Protein AF-K1UBZ1-F1 (afdb_monomer_lite)

Organism: NCBI:txid408170

Foldseek 3Di:
DPDDPLLQDEPQNLLQVLLLCQQALHDPCVVVVSCVSCVVSVHDDAQVSSQVSQLQHFHFFQEPPLDDHHQVVCVQQQHSLQSSVLCVVVVSHDQQRADPVRHTNCVVSPPGHGNDSPGGHHNVDGPGSGTQKDWDDDPVRPRIDMDRNSNADPVRPDDDDDDDDDPDPVVVVVCVVVVVPD

pLDDT: mean 95.95, std 3.16, range [77.0, 98.62]

Secondary structure (DSSP, 8-state):
----HHHHSSHHHHHHHHHHHHHHT--THHHHHHHHHHHHHT----HHHHHHHHTT--B---BTTSSSB-HHHHHHTTHHHHHHHHHHHTT-S-TT-B-TTSSBHHHHSTT---S-TTT---TTS-SBSS-S-EEE-SSS-TT-EEE-GGGS-GGGSS--------SSHHHHHHHHHTT---

Sequence (182 aa):
KGITARQIINERSIRNALTCDMALGCSTNTVLHLLAIAYEAGVPIDLKLFNEISAKTPNLCHLAPAGPTHMPDLYAAGGIPAVQAELAKAGLLDLGVPTVTGKTLGENIAGAHIMNDKAIRSIENPYSKTGGLQILWGNIAPDGCVVKRSAVAPEMQVHSGPARVFNSEETAIQAIYDGKIV

Structure (mmCIF, N/CA/C/O backbone):
data_AF-K1UBZ1-F1
#
_entry.id   AF-K1UBZ1-F1
#
loop_
_atom_site.group_PDB
_atom_site.id
_atom_site.type_symbol
_atom_site.label_atom_id
_atom_site.label_alt_id
_atom_site.label_comp_id
_atom_site.label_asym_id
_atom_site.label_entity_id
_atom_site.label_seq_id
_atom_site.pdbx_PDB_ins_code
_atom_site.Cartn_x
_atom_site.Cartn_y
_atom_site.Cartn_z
_atom_site.occupancy
_atom_site.B_iso_or_equiv
_atom_site.auth_seq_id
_atom_site.auth_comp_id
_atom_site.auth_asym_id
_atom_site.auth_atom_id
_atom_site.pdbx_PDB_model_num
ATOM 1 N N . LYS A 1 1 ? -12.428 -10.445 27.226 1.00 78.88 1 LYS A N 1
ATOM 2 C CA . LYS A 1 1 ? -13.407 -9.777 26.328 1.00 78.88 1 LYS A CA 1
ATOM 3 C C . LYS A 1 1 ? -14.003 -10.700 25.247 1.00 78.88 1 LYS A C 1
ATOM 5 O O . LYS A 1 1 ? -14.901 -10.243 24.566 1.00 78.88 1 LYS A O 1
ATOM 10 N N . GLY A 1 2 ? -13.557 -11.957 25.067 1.00 88.25 2 GLY A N 1
ATOM 11 C CA . GLY A 1 2 ? -14.163 -12.868 24.072 1.00 88.25 2 GLY A CA 1
ATOM 12 C C . GLY A 1 2 ? -14.010 -12.428 22.607 1.00 88.25 2 GLY A C 1
ATOM 13 O O . GLY A 1 2 ? -14.765 -12.887 21.760 1.00 88.25 2 GLY A O 1
ATOM 14 N N . ILE A 1 3 ? -13.063 -11.523 22.323 1.00 92.00 3 ILE A N 1
ATOM 15 C CA . ILE A 1 3 ? -12.801 -11.014 20.973 1.00 92.00 3 ILE A CA 1
ATOM 16 C C . ILE A 1 3 ? -12.006 -12.068 20.204 1.00 92.00 3 ILE A C 1
ATOM 18 O O . ILE A 1 3 ? -10.986 -12.549 20.696 1.00 92.00 3 ILE A O 1
ATOM 22 N N . THR A 1 4 ? -12.465 -12.410 19.005 1.00 95.69 4 THR A N 1
ATOM 23 C CA . THR A 1 4 ? -11.828 -13.394 18.121 1.00 95.69 4 THR A CA 1
ATOM 24 C C . THR A 1 4 ? -11.227 -12.727 16.886 1.00 95.69 4 THR A C 1
ATOM 26 O O . THR A 1 4 ? -11.595 -11.610 16.521 1.00 95.69 4 THR A O 1
ATOM 29 N N . ALA A 1 5 ? -10.319 -13.429 16.203 1.00 96.81 5 ALA A N 1
ATOM 30 C CA . ALA A 1 5 ? -9.667 -12.915 15.000 1.00 96.81 5 ALA A CA 1
ATOM 31 C C . ALA A 1 5 ? -10.675 -12.507 13.913 1.00 96.81 5 ALA A C 1
ATOM 33 O O . ALA A 1 5 ? -10.562 -11.409 13.389 1.00 96.81 5 ALA A O 1
ATOM 34 N N . ARG A 1 6 ? -11.706 -13.318 13.636 1.00 96.31 6 ARG A N 1
ATOM 35 C CA . ARG A 1 6 ? -12.729 -13.022 12.609 1.00 96.31 6 ARG A CA 1
ATOM 36 C C . ARG A 1 6 ? -13.659 -11.857 12.958 1.00 96.31 6 ARG A C 1
ATOM 38 O O . ARG A 1 6 ? -14.333 -11.324 12.087 1.00 96.31 6 ARG A O 1
ATOM 45 N N . GLN A 1 7 ? -13.704 -11.437 14.223 1.00 95.62 7 GLN A N 1
ATOM 46 C CA . GLN A 1 7 ? -14.407 -10.205 14.593 1.00 95.62 7 GLN A CA 1
ATOM 47 C C . GLN A 1 7 ? -13.589 -8.961 14.231 1.00 95.62 7 GLN A C 1
ATOM 49 O O . GLN A 1 7 ? -14.172 -7.929 13.906 1.00 95.62 7 GLN A O 1
ATOM 54 N N . ILE A 1 8 ? -12.256 -9.062 14.258 1.00 97.88 8 ILE A N 1
ATOM 55 C CA . ILE A 1 8 ? -11.331 -7.982 13.889 1.00 97.88 8 ILE A CA 1
ATOM 56 C C . ILE A 1 8 ? -11.066 -7.984 12.384 1.00 97.88 8 ILE A C 1
ATOM 58 O O . ILE A 1 8 ? -11.176 -6.940 11.756 1.00 97.88 8 ILE A O 1
ATOM 62 N N . ILE A 1 9 ? -10.741 -9.149 11.821 1.00 97.88 9 ILE A N 1
ATOM 63 C CA . ILE A 1 9 ? -10.444 -9.371 10.407 1.00 97.88 9 ILE A CA 1
ATOM 64 C C . ILE A 1 9 ? -11.760 -9.668 9.691 1.00 97.88 9 ILE A C 1
ATOM 66 O O . ILE A 1 9 ? -12.236 -10.800 9.670 1.00 97.88 9 ILE A O 1
ATOM 70 N N . ASN A 1 10 ? -12.352 -8.621 9.134 1.00 96.06 10 ASN A N 1
ATOM 71 C CA . ASN A 1 10 ? -13.592 -8.654 8.373 1.00 96.06 10 ASN A CA 1
ATOM 72 C C . ASN A 1 10 ? -13.465 -7.758 7.127 1.00 96.06 10 ASN A C 1
ATOM 74 O O . ASN A 1 10 ? -12.426 -7.139 6.890 1.00 96.06 10 ASN A O 1
ATOM 78 N N . GLU A 1 11 ? -14.526 -7.665 6.325 1.00 96.56 11 GLU A N 1
ATOM 79 C CA . GLU A 1 11 ? -14.511 -6.862 5.095 1.00 96.56 11 GLU A CA 1
ATOM 80 C C . GLU A 1 11 ? -14.092 -5.404 5.338 1.00 96.56 11 GLU A C 1
ATOM 82 O O . GLU A 1 11 ? -13.264 -4.860 4.606 1.00 96.56 11 GLU A O 1
ATOM 87 N N . ARG A 1 12 ? -14.599 -4.782 6.407 1.00 97.75 12 ARG A N 1
ATOM 88 C CA . ARG A 1 12 ? -14.324 -3.376 6.736 1.00 97.75 12 ARG A CA 1
ATOM 89 C C . ARG A 1 12 ? -12.849 -3.175 7.090 1.00 97.75 12 ARG A C 1
ATOM 91 O O . ARG A 1 12 ? -12.214 -2.249 6.593 1.00 97.75 12 ARG A O 1
ATOM 98 N N . SER A 1 13 ? -12.272 -4.066 7.899 1.00 98.00 13 SER A N 1
ATOM 99 C CA . SER A 1 13 ? -10.854 -3.976 8.270 1.00 98.00 13 SER A CA 1
ATOM 100 C C . SER A 1 13 ? -9.919 -4.281 7.099 1.00 98.00 13 SER A C 1
ATOM 102 O O . SER A 1 13 ? -8.853 -3.681 7.003 1.00 98.00 13 SER A O 1
ATOM 104 N N . ILE A 1 14 ? -10.301 -5.201 6.207 1.00 98.00 14 ILE A N 1
ATOM 105 C CA . ILE A 1 14 ? -9.518 -5.537 5.011 1.00 98.00 14 ILE A CA 1
ATOM 106 C C . ILE A 1 14 ? -9.511 -4.361 4.032 1.00 98.00 14 ILE A C 1
ATOM 108 O O . ILE A 1 14 ? -8.449 -4.001 3.530 1.00 98.00 14 ILE A O 1
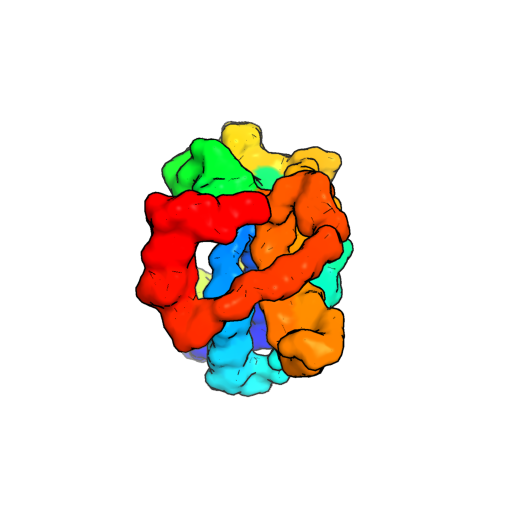ATOM 112 N N . ARG A 1 15 ? -10.654 -3.694 3.828 1.00 97.94 15 ARG A N 1
ATOM 113 C CA . ARG A 1 15 ? -10.714 -2.446 3.051 1.00 97.94 15 ARG A CA 1
ATOM 114 C C . ARG A 1 15 ? -9.816 -1.366 3.661 1.00 97.94 15 ARG A C 1
ATOM 116 O O . ARG A 1 15 ? -9.035 -0.769 2.932 1.00 97.94 15 ARG A O 1
ATOM 123 N N . ASN A 1 16 ? -9.835 -1.187 4.985 1.00 98.50 16 ASN A N 1
ATOM 124 C CA . ASN A 1 16 ? -8.911 -0.265 5.660 1.00 98.50 16 ASN A CA 1
ATOM 125 C C . ASN A 1 16 ? -7.436 -0.642 5.453 1.00 98.50 16 ASN A C 1
ATOM 127 O O . ASN A 1 16 ? -6.606 0.243 5.249 1.00 98.50 16 ASN A O 1
ATOM 131 N N . ALA A 1 17 ? -7.102 -1.935 5.510 1.00 98.00 17 ALA A N 1
ATOM 132 C CA . ALA A 1 17 ? -5.744 -2.417 5.278 1.00 98.00 17 ALA A CA 1
ATOM 133 C C . ALA A 1 17 ? -5.282 -2.106 3.848 1.00 98.00 17 ALA A C 1
ATOM 135 O O . ALA A 1 17 ? -4.185 -1.585 3.671 1.00 98.00 17 ALA A O 1
ATOM 136 N N . LEU A 1 18 ? -6.145 -2.335 2.853 1.00 97.50 18 LEU A N 1
ATOM 137 C CA . LEU A 1 18 ? -5.893 -1.975 1.457 1.00 97.50 18 LEU A CA 1
ATOM 138 C C . LEU A 1 18 ? -5.714 -0.463 1.282 1.00 97.50 18 LEU A C 1
ATOM 140 O O . LEU A 1 18 ? -4.759 -0.043 0.639 1.00 97.50 18 LEU A O 1
ATOM 144 N N . THR A 1 19 ? -6.565 0.367 1.891 1.00 98.31 19 THR A N 1
ATOM 145 C CA . THR A 1 19 ? -6.395 1.830 1.868 1.00 98.31 19 THR A CA 1
ATOM 146 C C . THR A 1 19 ? -5.037 2.233 2.461 1.00 98.31 19 THR A C 1
ATOM 148 O O . THR A 1 19 ? -4.302 3.017 1.866 1.00 98.31 19 THR A O 1
ATOM 151 N N . CYS A 1 20 ? -4.644 1.669 3.605 1.00 97.94 20 CYS A N 1
ATOM 152 C CA . CYS A 1 20 ? -3.337 1.969 4.198 1.00 97.94 20 CYS A CA 1
ATOM 153 C C . CYS A 1 20 ? -2.176 1.523 3.291 1.00 97.94 20 CYS A C 1
ATOM 155 O O . CYS A 1 20 ? -1.214 2.270 3.119 1.00 97.94 20 CYS A O 1
ATOM 157 N N . A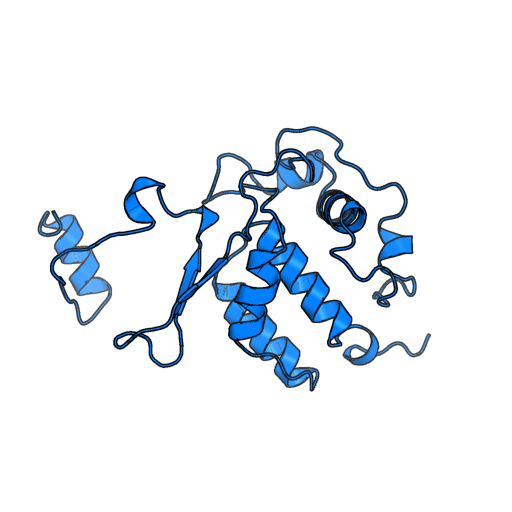SP A 1 21 ? -2.276 0.340 2.683 1.00 97.00 21 ASP A N 1
ATOM 158 C CA . ASP A 1 21 ? -1.279 -0.204 1.755 1.00 97.00 21 ASP A CA 1
ATOM 159 C C . ASP A 1 21 ? -1.079 0.701 0.526 1.00 97.00 21 ASP A C 1
ATOM 161 O O . ASP A 1 21 ? 0.051 1.068 0.186 1.00 97.00 21 ASP A O 1
ATOM 165 N N . MET A 1 22 ? -2.185 1.163 -0.068 1.00 96.75 22 MET A N 1
ATOM 166 C CA . MET A 1 22 ? -2.186 2.102 -1.193 1.00 96.75 22 MET A CA 1
ATOM 167 C C . MET A 1 22 ? -1.571 3.451 -0.819 1.00 96.75 22 MET A C 1
ATOM 169 O O . MET A 1 22 ? -0.807 4.016 -1.606 1.00 96.75 22 MET A O 1
ATOM 173 N N . ALA A 1 23 ? -1.870 3.951 0.382 1.00 97.38 23 ALA A N 1
ATOM 174 C CA . ALA A 1 23 ? -1.343 5.216 0.876 1.00 97.38 23 ALA A CA 1
ATOM 175 C C . ALA A 1 23 ? 0.161 5.161 1.152 1.00 97.38 23 ALA A C 1
ATOM 177 O O . ALA A 1 23 ? 0.869 6.132 0.892 1.00 97.38 23 ALA A O 1
ATOM 178 N N . LEU A 1 24 ? 0.659 4.024 1.633 1.00 95.62 24 LEU A N 1
ATOM 179 C CA . LEU A 1 24 ? 2.074 3.815 1.936 1.00 95.62 24 LEU A CA 1
ATOM 180 C C . LEU A 1 24 ? 2.904 3.420 0.708 1.00 95.62 24 LEU A C 1
ATOM 182 O O . LEU A 1 24 ? 4.121 3.588 0.719 1.00 95.62 24 LEU A O 1
ATOM 186 N N . GLY A 1 25 ? 2.267 2.897 -0.344 1.00 91.62 25 GLY A N 1
ATOM 187 C CA . GLY A 1 25 ? 2.971 2.365 -1.509 1.00 91.62 25 GLY A CA 1
ATOM 188 C C . GLY A 1 25 ? 3.820 1.152 -1.133 1.00 91.62 25 GLY A C 1
ATOM 189 O O . GLY A 1 25 ? 5.028 1.120 -1.382 1.00 91.62 25 GLY A O 1
ATOM 190 N N . CYS A 1 26 ? 3.190 0.177 -0.486 1.00 92.75 26 CYS A N 1
ATOM 191 C CA . CYS A 1 26 ? 3.813 -1.026 0.059 1.00 92.75 26 CYS A CA 1
ATOM 192 C C . CYS A 1 26 ? 4.323 -2.017 -1.014 1.00 92.75 26 CYS A C 1
ATOM 194 O O . CYS A 1 26 ? 4.494 -1.692 -2.192 1.00 92.7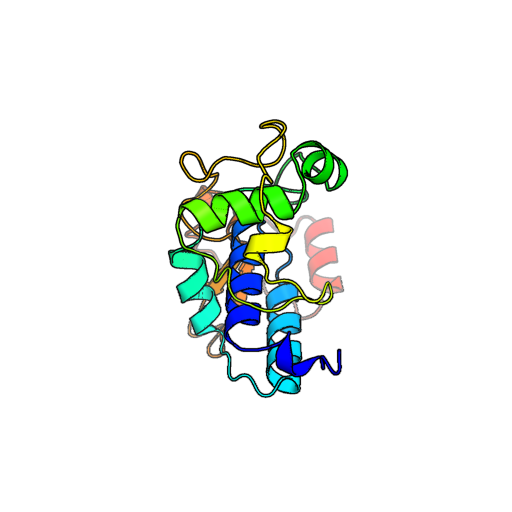5 26 CYS A O 1
ATOM 196 N N . SER A 1 27 ? 4.675 -3.229 -0.577 1.00 93.81 27 SER A N 1
ATOM 197 C CA . SER A 1 27 ? 5.111 -4.327 -1.444 1.00 93.81 27 SER A CA 1
ATOM 198 C C . SER A 1 27 ? 3.961 -4.860 -2.301 1.00 93.81 27 SER A C 1
ATOM 200 O O . SER A 1 27 ? 2.838 -4.999 -1.825 1.00 93.81 27 SER A O 1
ATOM 202 N N . THR A 1 28 ? 4.251 -5.267 -3.537 1.00 95.62 28 THR A N 1
ATOM 203 C CA . THR A 1 28 ? 3.286 -5.995 -4.378 1.00 95.62 28 THR A CA 1
ATOM 204 C C . THR A 1 28 ? 2.856 -7.324 -3.750 1.00 95.62 28 THR A C 1
ATOM 206 O O . THR A 1 28 ? 1.733 -7.769 -3.977 1.00 95.62 28 THR A O 1
ATOM 209 N N . ASN A 1 29 ? 3.689 -7.924 -2.890 1.00 96.38 29 ASN A N 1
ATOM 210 C CA . ASN A 1 29 ? 3.344 -9.141 -2.147 1.00 96.38 29 ASN A CA 1
ATOM 211 C C . ASN A 1 29 ? 2.157 -8.943 -1.197 1.00 96.38 29 ASN A C 1
ATOM 213 O O . ASN A 1 29 ? 1.491 -9.922 -0.858 1.00 96.38 29 ASN A O 1
ATOM 217 N N . THR A 1 30 ? 1.838 -7.704 -0.795 1.00 95.62 30 THR A N 1
ATOM 218 C CA . THR A 1 30 ? 0.644 -7.456 0.018 1.00 95.62 30 THR A CA 1
ATOM 219 C C . THR A 1 30 ? -0.630 -7.892 -0.708 1.00 95.62 30 THR A C 1
ATOM 221 O O . THR A 1 30 ? -1.561 -8.353 -0.052 1.00 95.62 30 THR A O 1
ATOM 224 N N . VAL A 1 31 ? -0.665 -7.841 -2.047 1.00 95.94 31 VAL A N 1
ATOM 225 C CA . VAL A 1 31 ? -1.797 -8.354 -2.834 1.00 95.94 31 VAL A CA 1
ATOM 226 C C . VAL A 1 31 ? -2.028 -9.836 -2.539 1.00 95.94 31 VAL A C 1
ATOM 228 O O . VAL A 1 31 ? -3.137 -10.224 -2.180 1.00 95.94 31 VAL A O 1
ATOM 231 N N . LEU A 1 32 ? -0.968 -10.649 -2.596 1.00 96.81 32 LEU A N 1
ATOM 232 C CA . LEU A 1 32 ? -1.034 -12.085 -2.312 1.00 96.81 32 LEU A CA 1
ATOM 233 C C . LEU A 1 32 ? -1.457 -12.353 -0.862 1.00 96.81 32 LEU A C 1
ATOM 235 O O . LEU A 1 32 ? -2.352 -13.157 -0.604 1.00 96.81 32 LEU A O 1
ATOM 239 N N . HIS A 1 33 ? -0.825 -11.666 0.091 1.00 97.50 33 HIS A N 1
ATOM 240 C CA . HIS A 1 33 ? -1.066 -11.905 1.511 1.00 97.50 33 HIS A CA 1
ATOM 241 C C . HIS A 1 33 ? -2.458 -11.457 1.958 1.00 97.50 33 HIS A C 1
ATOM 243 O O . HIS A 1 33 ? -3.107 -12.185 2.705 1.00 97.50 33 HIS A O 1
ATOM 249 N N . LEU A 1 34 ? -2.955 -10.308 1.491 1.00 96.31 34 LEU A N 1
ATOM 250 C CA . LEU A 1 34 ? -4.303 -9.856 1.838 1.00 96.31 34 LEU A CA 1
ATOM 251 C C . LEU A 1 34 ? -5.383 -10.740 1.216 1.00 96.31 34 LEU A C 1
ATOM 253 O O . LEU A 1 34 ? -6.363 -11.020 1.900 1.00 96.31 34 LEU A O 1
ATOM 257 N N . LEU A 1 35 ? -5.194 -11.230 -0.016 1.00 96.38 35 LEU A N 1
ATOM 258 C CA . LEU A 1 35 ? -6.095 -12.219 -0.621 1.00 96.38 35 LEU A CA 1
ATOM 259 C C . LEU A 1 35 ? -6.165 -13.500 0.220 1.00 96.38 35 LEU A C 1
ATOM 261 O O . LEU A 1 35 ? -7.259 -13.967 0.531 1.00 96.38 35 LEU A O 1
ATOM 265 N N . ALA A 1 36 ? -5.016 -14.025 0.653 1.00 97.62 36 ALA A N 1
ATOM 266 C CA . ALA A 1 36 ? -4.962 -15.214 1.502 1.00 97.62 36 ALA A CA 1
ATOM 267 C C . ALA A 1 36 ? -5.606 -14.985 2.884 1.00 97.62 36 ALA A C 1
ATOM 269 O O . ALA A 1 36 ? -6.400 -15.802 3.345 1.00 97.62 36 ALA A O 1
ATOM 270 N N . ILE A 1 37 ? -5.316 -13.852 3.534 1.00 98.06 37 ILE A N 1
ATOM 271 C CA . ILE A 1 37 ? -5.913 -13.488 4.830 1.00 98.06 37 ILE A CA 1
ATOM 272 C C . ILE A 1 37 ? -7.434 -13.353 4.710 1.00 98.06 37 ILE A C 1
ATOM 274 O O . ILE A 1 37 ? -8.168 -13.832 5.574 1.00 98.06 37 ILE A O 1
ATOM 278 N N . ALA A 1 38 ? -7.914 -12.707 3.648 1.00 97.25 38 ALA A N 1
ATOM 279 C CA . ALA A 1 38 ? -9.337 -12.529 3.405 1.00 97.25 38 ALA A CA 1
ATOM 280 C C . ALA A 1 38 ? -10.042 -13.868 3.166 1.00 97.25 38 ALA A C 1
ATOM 282 O O . ALA A 1 38 ? -11.095 -14.111 3.756 1.00 97.25 38 ALA A O 1
ATOM 283 N N . TYR A 1 39 ? -9.422 -14.762 2.392 1.00 97.31 39 TYR A N 1
ATOM 284 C CA . TYR A 1 39 ? -9.914 -16.120 2.178 1.00 97.31 39 TYR A CA 1
ATOM 285 C C . TYR A 1 39 ? -10.096 -16.878 3.505 1.00 97.31 39 TYR A C 1
ATOM 287 O O . TYR A 1 39 ? -11.191 -17.361 3.792 1.00 97.31 39 TYR A O 1
ATOM 295 N N . GLU A 1 40 ? -9.080 -16.891 4.374 1.00 97.81 40 GLU A N 1
ATOM 296 C CA . GLU A 1 40 ? -9.144 -17.551 5.693 1.00 97.81 40 GLU A CA 1
ATOM 297 C C . GLU A 1 40 ? -10.163 -16.908 6.656 1.00 97.81 40 GLU A C 1
ATOM 299 O O . GLU A 1 40 ? -10.778 -17.567 7.513 1.00 97.81 40 GLU A O 1
ATOM 304 N N . ALA A 1 41 ? -10.378 -15.600 6.507 1.00 97.12 41 ALA A N 1
ATOM 305 C CA . ALA A 1 41 ? -11.394 -14.853 7.238 1.00 97.12 41 ALA A CA 1
ATOM 306 C C . ALA A 1 41 ? -12.820 -15.066 6.691 1.00 97.12 41 ALA A C 1
ATOM 308 O O . ALA A 1 41 ? -13.775 -14.639 7.338 1.00 97.12 41 ALA A O 1
ATOM 309 N N . GLY A 1 42 ? -12.983 -15.738 5.544 1.00 96.38 42 GLY A N 1
ATOM 310 C CA . GLY A 1 42 ? -14.273 -15.905 4.870 1.00 96.38 42 GLY A CA 1
ATOM 311 C C . GLY A 1 42 ? -14.798 -14.612 4.242 1.00 96.38 42 GLY A C 1
ATOM 312 O O . GLY A 1 42 ? -16.008 -14.435 4.114 1.00 96.38 42 GLY A O 1
ATOM 313 N N . VAL A 1 43 ? -13.901 -13.689 3.891 1.00 96.69 43 VAL A N 1
ATOM 314 C CA . VAL A 1 43 ? -14.220 -12.396 3.285 1.00 96.69 43 VAL A CA 1
ATOM 315 C C . VAL A 1 43 ? -13.907 -12.468 1.790 1.00 96.69 43 VAL A C 1
ATOM 317 O O . VAL A 1 43 ? -12.733 -12.537 1.421 1.00 96.69 43 VAL A O 1
ATOM 320 N N . PRO A 1 44 ? -14.919 -12.438 0.909 1.00 92.56 44 PRO A N 1
ATOM 321 C CA . PRO A 1 44 ? -14.680 -12.466 -0.524 1.00 92.56 44 PRO A CA 1
ATOM 322 C C . PRO A 1 44 ? -14.104 -11.121 -0.979 1.00 92.56 44 PRO A C 1
ATOM 324 O O . PRO A 1 44 ? -14.781 -10.096 -0.934 1.00 92.56 44 PRO A O 1
ATOM 327 N N . ILE A 1 45 ? -12.854 -11.131 -1.434 1.00 93.44 45 ILE A N 1
ATOM 328 C CA . ILE A 1 45 ? -12.232 -10.006 -2.136 1.00 93.44 45 ILE A CA 1
ATOM 329 C C . ILE A 1 45 ? -11.617 -10.509 -3.440 1.00 93.44 45 ILE A C 1
ATOM 331 O O . ILE A 1 45 ? -11.166 -11.652 -3.523 1.00 93.44 45 ILE A O 1
ATOM 335 N N . ASP A 1 46 ? -11.586 -9.650 -4.451 1.00 92.88 46 ASP A N 1
ATOM 336 C CA . ASP A 1 46 ? -10.955 -9.934 -5.734 1.00 92.88 46 ASP A CA 1
ATOM 337 C C . ASP A 1 46 ? -9.916 -8.859 -6.086 1.00 92.88 46 ASP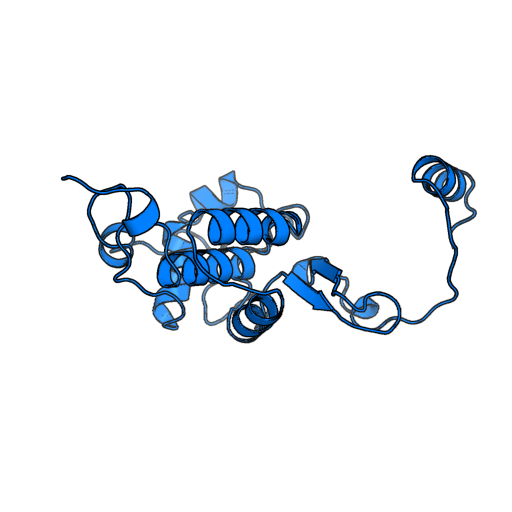 A C 1
ATOM 339 O O . ASP A 1 46 ? -9.735 -7.863 -5.381 1.00 92.88 46 ASP A O 1
ATOM 343 N N . LEU A 1 47 ? -9.208 -9.060 -7.198 1.00 95.94 47 LEU A N 1
ATOM 344 C CA . LEU A 1 47 ? -8.211 -8.106 -7.679 1.00 95.94 47 LEU A CA 1
ATOM 345 C C . LEU A 1 47 ? -8.817 -6.767 -8.138 1.00 95.94 47 LEU A C 1
ATOM 347 O O . LEU A 1 47 ? -8.113 -5.759 -8.168 1.00 95.94 47 LEU A O 1
ATOM 351 N N . LYS A 1 48 ? -10.111 -6.712 -8.477 1.00 96.38 48 LYS A N 1
ATOM 352 C CA . LYS A 1 48 ? -10.762 -5.467 -8.919 1.00 96.38 48 LYS A CA 1
ATOM 353 C C . LYS A 1 48 ? -10.877 -4.483 -7.765 1.00 96.38 48 LYS A C 1
ATOM 355 O O . LYS A 1 48 ? -10.615 -3.295 -7.957 1.00 96.38 48 LYS A O 1
ATOM 360 N N . LEU A 1 49 ? -11.147 -4.989 -6.561 1.00 95.56 49 LEU A N 1
ATOM 361 C CA . LEU A 1 49 ? -11.203 -4.180 -5.348 1.00 95.56 49 LEU A CA 1
ATOM 362 C C . LEU A 1 49 ? -9.915 -3.369 -5.113 1.00 95.56 49 LEU A C 1
ATOM 364 O O . LEU A 1 49 ? -9.981 -2.223 -4.668 1.00 95.56 49 LEU A O 1
ATOM 368 N N . PHE A 1 50 ? -8.744 -3.918 -5.452 1.00 96.06 50 PHE A N 1
ATOM 369 C CA . PHE A 1 50 ? -7.472 -3.198 -5.323 1.00 96.06 50 PHE A CA 1
ATOM 370 C C . PHE A 1 50 ? -7.453 -1.933 -6.183 1.00 96.06 50 PHE A C 1
ATOM 372 O O . PHE A 1 50 ? -7.038 -0.878 -5.707 1.00 96.06 50 PHE A O 1
ATOM 379 N N . ASN A 1 51 ? -7.951 -2.005 -7.419 1.00 96.19 51 ASN A N 1
ATOM 380 C CA . ASN A 1 51 ? -8.028 -0.839 -8.297 1.00 96.19 51 ASN A CA 1
ATOM 381 C C . ASN A 1 51 ? -9.105 0.154 -7.854 1.00 96.19 51 ASN A C 1
ATOM 383 O O . ASN A 1 51 ? -8.878 1.360 -7.935 1.00 96.19 51 ASN A O 1
ATOM 387 N N . GLU A 1 52 ? -10.242 -0.321 -7.344 1.00 96.75 52 GLU A N 1
ATOM 388 C CA . GLU A 1 52 ? -11.285 0.554 -6.794 1.00 96.75 52 GLU A CA 1
ATOM 389 C C . GLU A 1 52 ? -10.780 1.383 -5.607 1.00 96.75 52 GLU A C 1
ATOM 391 O O . GLU A 1 52 ? -11.069 2.579 -5.516 1.00 96.75 52 GLU A O 1
ATOM 396 N N . ILE A 1 53 ? -10.013 0.758 -4.708 1.00 97.19 53 ILE A N 1
ATOM 397 C CA . ILE A 1 53 ? -9.405 1.431 -3.555 1.00 97.19 53 ILE A CA 1
ATOM 398 C C . ILE A 1 53 ? -8.248 2.326 -4.007 1.00 97.19 53 ILE A C 1
ATOM 400 O O . ILE A 1 53 ? -8.183 3.486 -3.595 1.00 97.19 53 ILE A O 1
ATOM 404 N N . SER A 1 54 ? -7.374 1.837 -4.893 1.00 95.75 54 SER A N 1
ATOM 405 C CA . SER A 1 54 ? -6.257 2.610 -5.453 1.00 95.75 54 SER A CA 1
ATOM 406 C C . SER A 1 54 ? -6.732 3.896 -6.140 1.00 95.75 54 SER A C 1
ATOM 408 O O . SER A 1 54 ? -6.135 4.952 -5.950 1.00 95.75 54 SER A O 1
ATOM 410 N N . ALA A 1 55 ? -7.853 3.863 -6.867 1.00 96.44 55 ALA A N 1
ATOM 411 C CA . ALA A 1 55 ? -8.406 5.040 -7.540 1.00 96.44 55 ALA A CA 1
ATOM 412 C C . ALA A 1 55 ? -8.863 6.158 -6.584 1.00 96.44 55 ALA A C 1
ATOM 414 O O . ALA A 1 55 ? -8.944 7.313 -6.998 1.00 96.44 55 ALA A O 1
ATOM 415 N N . LYS A 1 56 ? -9.177 5.826 -5.326 1.00 96.81 56 LYS A N 1
ATOM 416 C CA . LYS A 1 56 ? -9.700 6.769 -4.320 1.00 96.81 56 LYS A CA 1
ATOM 417 C C . LYS A 1 56 ? -8.681 7.127 -3.240 1.00 96.81 56 LYS A C 1
ATOM 419 O O . LYS A 1 56 ? -8.918 8.049 -2.467 1.00 96.81 56 LYS A O 1
ATOM 424 N N . THR A 1 57 ? -7.579 6.386 -3.165 1.00 98.00 57 THR A N 1
ATOM 425 C CA . THR A 1 57 ? -6.609 6.502 -2.079 1.00 98.00 57 THR A CA 1
ATOM 426 C C . THR A 1 57 ? -5.348 7.202 -2.563 1.00 98.00 57 THR A C 1
ATOM 428 O O . THR A 1 57 ? -4.640 6.638 -3.393 1.00 98.00 57 THR A O 1
ATOM 431 N N . PRO A 1 58 ? -5.023 8.397 -2.056 1.00 97.31 58 PRO A N 1
ATOM 432 C CA . PRO A 1 58 ? -3.786 9.070 -2.416 1.00 97.31 58 PRO A CA 1
ATOM 433 C C . PRO A 1 58 ? -2.571 8.383 -1.786 1.00 97.31 58 PRO A C 1
ATOM 435 O O . PRO A 1 58 ? -2.640 7.873 -0.669 1.00 97.31 58 PRO A O 1
ATOM 438 N N . ASN A 1 59 ? -1.436 8.414 -2.480 1.00 96.62 59 ASN A N 1
ATOM 439 C CA . ASN A 1 59 ? -0.169 7.911 -1.961 1.00 96.62 59 ASN A CA 1
ATOM 440 C C . ASN A 1 59 ? 0.544 9.015 -1.159 1.00 96.62 59 ASN A C 1
ATOM 442 O O . ASN A 1 59 ? 0.956 10.040 -1.706 1.00 96.62 59 ASN A O 1
ATOM 446 N N . LEU A 1 60 ? 0.648 8.812 0.155 1.00 97.06 60 LEU A N 1
ATOM 447 C CA . LEU A 1 60 ? 1.132 9.788 1.138 1.00 97.06 60 LEU A CA 1
ATOM 448 C C . LEU A 1 60 ? 2.610 9.598 1.489 1.00 97.06 60 LEU A C 1
ATOM 450 O O . LEU A 1 60 ? 3.260 10.539 1.946 1.00 97.06 60 LEU A O 1
ATOM 454 N N . CYS A 1 61 ? 3.152 8.402 1.256 1.00 95.44 61 CYS A N 1
ATOM 455 C CA . CYS A 1 61 ? 4.530 8.052 1.587 1.00 95.44 61 CYS A CA 1
ATOM 456 C C . CYS A 1 61 ? 5.259 7.454 0.382 1.00 95.44 61 CYS A C 1
ATOM 458 O O . CYS A 1 61 ? 4.707 6.622 -0.336 1.00 95.44 61 CYS A O 1
ATOM 460 N N . HIS A 1 62 ? 6.530 7.823 0.226 1.00 92.19 62 HIS A N 1
ATOM 461 C CA . HIS A 1 62 ? 7.486 7.208 -0.697 1.00 92.19 62 HIS A CA 1
ATOM 462 C C . HIS A 1 62 ? 8.663 6.644 0.109 1.00 92.19 62 HIS A C 1
ATOM 464 O O . HIS A 1 62 ? 9.724 7.259 0.204 1.00 92.19 62 HIS A O 1
ATOM 470 N N . LEU A 1 63 ? 8.450 5.484 0.729 1.00 91.94 63 LEU A N 1
ATOM 471 C CA . LEU A 1 63 ? 9.497 4.776 1.465 1.00 91.94 63 LEU A CA 1
ATOM 472 C C . LEU A 1 63 ? 10.377 3.983 0.496 1.00 91.94 63 LEU A C 1
ATOM 474 O O . LEU A 1 63 ? 9.902 3.529 -0.551 1.00 91.94 63 LEU A O 1
ATOM 478 N N . ALA A 1 64 ? 11.641 3.771 0.854 1.00 89.81 64 ALA A N 1
ATOM 479 C CA . ALA A 1 64 ? 12.555 2.917 0.108 1.00 89.81 64 ALA A CA 1
ATOM 480 C C . ALA A 1 64 ? 11.896 1.551 -0.201 1.00 89.81 64 ALA A C 1
ATOM 482 O O . ALA A 1 64 ? 11.276 0.952 0.684 1.00 89.81 64 ALA A O 1
ATOM 483 N N . PRO A 1 65 ? 11.981 1.051 -1.450 1.00 86.88 65 PRO A N 1
ATOM 484 C CA . PRO A 1 65 ? 12.802 1.558 -2.558 1.00 86.88 65 PRO A CA 1
ATOM 485 C C . PRO A 1 65 ? 12.158 2.668 -3.417 1.00 86.88 65 PRO A C 1
ATOM 487 O O . PRO A 1 65 ? 12.793 3.143 -4.348 1.00 86.88 65 PRO A O 1
ATOM 490 N N . ALA A 1 66 ? 10.913 3.082 -3.152 1.00 85.31 66 ALA A N 1
ATOM 491 C CA . ALA A 1 66 ? 10.194 4.064 -3.983 1.00 85.31 66 ALA A CA 1
ATOM 492 C C . ALA A 1 66 ? 10.596 5.528 -3.710 1.00 85.31 66 ALA A C 1
ATOM 494 O O . ALA A 1 66 ? 10.272 6.422 -4.490 1.00 85.31 66 ALA A O 1
ATOM 495 N N . GLY A 1 67 ? 11.290 5.789 -2.603 1.00 88.31 67 GLY A N 1
ATOM 496 C CA . GLY A 1 67 ? 11.808 7.109 -2.268 1.00 88.31 67 GLY A CA 1
ATOM 497 C C . GLY A 1 67 ? 12.932 7.056 -1.235 1.00 88.31 67 GLY A C 1
ATOM 498 O O . GLY A 1 67 ? 13.381 5.972 -0.862 1.00 88.31 67 GLY A O 1
ATOM 499 N N . PRO A 1 68 ? 13.415 8.225 -0.786 1.00 92.06 68 PRO A N 1
ATOM 500 C CA . PRO A 1 68 ? 14.636 8.330 0.012 1.00 92.06 68 PRO A CA 1
ATOM 501 C C . PRO A 1 68 ? 14.433 8.063 1.513 1.00 92.06 68 PRO A C 1
ATOM 503 O O . PRO A 1 68 ? 15.407 8.046 2.266 1.00 92.06 68 PRO A O 1
ATOM 506 N N . THR A 1 69 ? 13.190 7.904 1.976 1.00 94.88 69 THR A N 1
ATOM 507 C CA . THR A 1 69 ? 12.865 7.748 3.400 1.00 94.88 69 THR A CA 1
ATOM 508 C C . THR A 1 69 ? 12.709 6.289 3.806 1.00 94.88 69 THR A C 1
ATOM 510 O O . THR A 1 69 ? 12.368 5.424 3.003 1.00 94.88 69 THR A O 1
ATOM 513 N N . HIS A 1 70 ? 12.966 6.005 5.079 1.00 95.56 70 HIS A N 1
ATOM 514 C CA . HIS A 1 70 ? 12.968 4.653 5.633 1.00 95.56 70 HIS A CA 1
ATOM 515 C C . HIS A 1 70 ? 11.993 4.540 6.813 1.00 95.56 70 HIS A C 1
ATOM 517 O O . HIS A 1 70 ? 11.435 5.528 7.288 1.00 95.56 70 HIS A O 1
ATOM 523 N N . MET A 1 71 ? 11.793 3.324 7.327 1.00 96.44 71 MET A N 1
ATOM 524 C CA . MET A 1 71 ? 10.890 3.078 8.462 1.00 96.44 71 MET A CA 1
ATOM 525 C C . MET A 1 71 ? 11.142 3.968 9.698 1.00 96.44 71 MET A C 1
ATOM 527 O O . MET A 1 71 ? 10.159 4.415 10.291 1.00 96.44 71 MET A O 1
ATOM 531 N N . PRO A 1 72 ? 12.394 4.292 10.092 1.00 97.75 72 PRO A N 1
ATOM 532 C CA . PRO A 1 72 ? 12.636 5.234 11.187 1.00 97.75 72 PRO A CA 1
ATOM 533 C C . PRO A 1 72 ? 12.119 6.649 10.902 1.00 97.75 72 PRO A C 1
ATOM 535 O O . PRO A 1 72 ? 11.621 7.307 11.812 1.00 97.75 72 PRO A O 1
ATOM 538 N N . ASP A 1 73 ? 12.185 7.101 9.647 1.00 97.88 73 ASP A N 1
ATOM 539 C CA . ASP A 1 73 ? 11.651 8.405 9.247 1.00 97.88 73 ASP A CA 1
ATOM 540 C C . ASP A 1 73 ? 10.123 8.412 9.330 1.00 97.88 73 ASP A C 1
ATOM 542 O O . ASP A 1 73 ? 9.542 9.368 9.839 1.00 97.88 73 ASP A O 1
ATOM 546 N N . LEU A 1 74 ? 9.475 7.323 8.891 1.00 98.00 74 LEU A N 1
ATOM 547 C CA . LEU A 1 74 ? 8.030 7.146 9.042 1.00 98.00 74 LEU A CA 1
ATOM 548 C C . LEU A 1 74 ? 7.626 7.207 10.517 1.00 98.00 74 LEU A C 1
ATOM 550 O O . LEU A 1 74 ? 6.684 7.914 10.865 1.00 98.00 74 LEU A O 1
ATOM 554 N N . TYR A 1 75 ? 8.342 6.487 11.383 1.00 98.06 75 TYR A N 1
ATOM 555 C CA . TYR A 1 75 ? 8.093 6.507 12.823 1.00 98.06 75 TYR A CA 1
ATOM 556 C C . TYR A 1 75 ? 8.241 7.921 13.399 1.00 98.06 75 TYR A C 1
ATOM 558 O O . TYR A 1 75 ? 7.330 8.405 14.070 1.00 98.06 75 TYR A O 1
ATOM 566 N N . ALA A 1 76 ? 9.339 8.612 13.079 1.00 98.19 76 ALA A N 1
ATOM 567 C CA . ALA A 1 76 ? 9.594 9.976 13.536 1.00 98.19 76 ALA A CA 1
ATOM 568 C C . ALA A 1 76 ? 8.545 10.983 13.033 1.00 98.19 76 ALA A C 1
ATOM 570 O O . ALA A 1 76 ? 8.251 11.952 13.726 1.00 98.19 76 ALA A O 1
ATOM 571 N N . ALA A 1 77 ? 7.965 10.758 11.850 1.00 98.25 77 ALA A N 1
ATOM 572 C CA . ALA A 1 77 ? 6.891 11.574 11.283 1.00 98.25 77 ALA A CA 1
ATOM 573 C C . ALA A 1 77 ? 5.506 11.321 11.915 1.00 98.25 77 ALA A C 1
ATOM 575 O O . ALA A 1 77 ? 4.552 12.008 11.562 1.00 98.25 77 ALA A O 1
ATOM 576 N N . GLY A 1 78 ? 5.377 10.382 12.861 1.00 98.00 78 GLY A N 1
ATOM 577 C CA . GLY A 1 78 ? 4.117 10.042 13.542 1.00 98.00 78 GLY A CA 1
ATOM 578 C C . GLY A 1 78 ? 3.610 8.620 13.261 1.00 98.00 78 GLY A C 1
ATOM 579 O O . GLY A 1 78 ? 2.600 8.192 13.821 1.00 98.00 78 GLY A O 1
ATOM 580 N N . GLY A 1 79 ? 4.324 7.860 12.428 1.00 98.06 79 GLY A N 1
ATOM 581 C CA . GLY A 1 79 ? 4.082 6.442 12.186 1.00 98.06 79 GLY A CA 1
ATOM 582 C C . GLY A 1 79 ? 2.775 6.134 11.453 1.00 98.06 79 GLY A C 1
ATOM 583 O O . GLY A 1 79 ? 2.132 6.992 10.850 1.00 98.06 79 GLY A O 1
ATOM 584 N N . ILE A 1 80 ? 2.365 4.865 11.531 1.00 98.06 80 ILE A N 1
ATOM 585 C CA . ILE A 1 80 ? 1.107 4.380 10.943 1.00 98.06 80 ILE A CA 1
ATOM 586 C C . ILE A 1 80 ? -0.127 5.144 11.461 1.00 98.06 80 ILE A C 1
ATOM 588 O O . ILE A 1 80 ? -0.974 5.476 10.631 1.00 98.06 80 ILE A O 1
ATOM 592 N N . PRO A 1 81 ? -0.248 5.493 12.761 1.00 98.44 81 PRO A N 1
ATOM 593 C CA . PRO A 1 81 ? -1.392 6.269 13.243 1.00 98.44 81 PRO A CA 1
ATOM 594 C C . PRO A 1 81 ? -1.539 7.634 12.562 1.00 98.44 81 PRO A C 1
ATOM 596 O O . PRO A 1 81 ? -2.662 8.042 12.283 1.00 98.44 81 PRO A O 1
ATOM 599 N N . ALA A 1 82 ? -0.434 8.323 12.248 1.00 98.44 82 ALA A N 1
ATOM 600 C CA . ALA A 1 82 ? -0.485 9.594 11.526 1.00 98.44 82 ALA A CA 1
ATOM 601 C C . ALA A 1 82 ? -0.988 9.415 10.084 1.00 98.44 82 ALA A C 1
ATOM 603 O O . ALA A 1 82 ? -1.856 10.164 9.643 1.00 98.44 82 ALA A O 1
ATOM 604 N N . VAL A 1 83 ? -0.527 8.375 9.378 1.00 98.31 83 VAL A N 1
ATOM 605 C CA . VAL A 1 83 ? -1.046 8.027 8.040 1.00 98.31 83 VAL A CA 1
ATOM 606 C C . VAL A 1 83 ? -2.541 7.706 8.102 1.00 98.31 83 VAL A C 1
ATOM 608 O O . VAL A 1 83 ? -3.321 8.195 7.287 1.00 98.31 83 VAL A O 1
ATOM 611 N N . GLN A 1 84 ? -2.964 6.918 9.093 1.00 98.62 84 GLN A N 1
ATOM 612 C CA . GLN A 1 84 ? -4.374 6.589 9.296 1.00 98.62 84 GLN A CA 1
ATOM 613 C C . GLN A 1 84 ? -5.213 7.832 9.612 1.00 98.62 84 GLN A C 1
ATOM 615 O O . GLN A 1 84 ? -6.320 7.960 9.094 1.00 98.62 84 GLN A O 1
ATOM 620 N N . ALA A 1 85 ? -4.692 8.768 10.406 1.00 98.31 85 ALA A N 1
ATOM 621 C CA . ALA A 1 85 ? -5.371 10.024 10.706 1.00 98.31 85 ALA A CA 1
ATOM 622 C C . ALA A 1 85 ? -5.562 10.893 9.452 1.00 98.31 85 ALA A C 1
ATOM 624 O O . ALA A 1 85 ? -6.654 11.422 9.250 1.00 98.31 85 ALA A O 1
ATOM 625 N N . GLU A 1 86 ? -4.563 10.991 8.568 1.00 98.25 86 GLU A N 1
ATOM 626 C CA . GLU A 1 86 ? -4.709 11.703 7.287 1.00 98.25 86 GLU A CA 1
ATOM 627 C C . GLU A 1 86 ? -5.774 11.069 6.388 1.00 98.25 86 GLU A C 1
ATOM 629 O O . GLU A 1 86 ? -6.641 11.762 5.857 1.00 98.25 86 GLU A O 1
ATOM 634 N N . LEU A 1 87 ? -5.768 9.741 6.258 1.00 98.44 87 LEU A N 1
ATOM 635 C CA . LEU A 1 87 ? -6.778 9.024 5.476 1.00 98.44 87 LEU A CA 1
ATOM 636 C C . LEU A 1 87 ? -8.185 9.178 6.072 1.00 98.44 87 LEU A C 1
ATOM 638 O O . LEU A 1 87 ? -9.171 9.277 5.337 1.00 98.44 87 LEU A O 1
ATOM 642 N N . ALA A 1 88 ? -8.287 9.236 7.401 1.00 98.19 88 ALA A N 1
ATOM 643 C CA . ALA A 1 88 ? -9.541 9.459 8.106 1.00 98.19 88 ALA A CA 1
ATOM 644 C C . ALA A 1 88 ? -10.139 10.847 7.824 1.00 98.19 88 ALA A C 1
ATOM 646 O O . ALA A 1 88 ? -11.358 10.951 7.700 1.00 98.19 88 ALA A O 1
ATOM 647 N N . LYS A 1 89 ? -9.314 11.895 7.650 1.00 97.25 89 LYS A N 1
ATOM 648 C CA . LYS A 1 89 ? -9.789 13.243 7.271 1.00 97.25 89 LYS A CA 1
ATOM 649 C C . LYS A 1 89 ? -10.560 13.241 5.948 1.00 97.25 89 LYS A C 1
ATOM 651 O O . LYS A 1 89 ? -11.524 13.984 5.807 1.00 97.25 89 LYS A O 1
ATOM 656 N N . ALA A 1 90 ? -10.165 12.384 5.005 1.00 96.62 90 ALA A N 1
ATOM 657 C CA . ALA A 1 90 ? -10.857 12.198 3.728 1.00 96.62 90 ALA A CA 1
ATOM 658 C C . ALA A 1 90 ? -11.978 11.141 3.771 1.00 96.62 90 ALA A C 1
ATOM 660 O O . ALA A 1 90 ? -12.544 10.809 2.731 1.00 96.62 90 ALA A O 1
ATOM 661 N N . GLY A 1 91 ? -12.298 10.584 4.944 1.00 97.81 91 GLY A N 1
ATOM 662 C CA . GLY A 1 91 ? -13.323 9.547 5.082 1.00 97.81 91 GLY A CA 1
ATOM 663 C C . GLY A 1 91 ? -12.967 8.227 4.388 1.00 97.81 91 GLY A C 1
ATOM 664 O O . GLY A 1 91 ? -13.861 7.462 4.037 1.00 97.81 91 GLY A O 1
ATOM 665 N N . LEU A 1 92 ? -11.674 7.956 4.165 1.00 98.12 92 LEU A N 1
ATOM 666 C CA . LEU A 1 92 ? -11.202 6.766 3.441 1.00 98.12 92 LEU A CA 1
ATOM 667 C C . LEU A 1 92 ? -11.035 5.529 4.334 1.00 98.12 92 LEU A C 1
ATOM 669 O O . LEU A 1 92 ? -10.782 4.434 3.827 1.00 98.12 92 LEU A O 1
ATOM 673 N N . LEU A 1 93 ? -11.154 5.700 5.652 1.00 98.50 93 LEU A N 1
ATOM 674 C CA . LEU A 1 93 ? -11.087 4.621 6.630 1.00 98.50 93 LEU A CA 1
ATOM 675 C C . LEU A 1 93 ? -12.393 4.505 7.401 1.00 98.50 93 LEU A C 1
ATOM 677 O O . LEU A 1 93 ? -12.953 5.492 7.876 1.00 98.50 93 LEU A O 1
ATOM 681 N N . ASP A 1 94 ? -12.813 3.267 7.617 1.00 98.44 94 ASP A N 1
ATOM 682 C CA . ASP A 1 94 ? -13.854 2.954 8.575 1.00 98.44 94 ASP A CA 1
ATOM 683 C C . ASP A 1 94 ? -13.276 2.957 9.995 1.00 98.44 94 ASP A C 1
ATOM 685 O O . ASP A 1 94 ? -12.591 2.024 10.421 1.00 98.44 94 ASP A O 1
ATOM 689 N N . LEU A 1 95 ? -13.552 4.023 10.740 1.00 98.50 95 LEU A N 1
ATOM 690 C CA . LEU A 1 95 ? -13.034 4.211 12.093 1.00 98.50 95 LEU A CA 1
ATOM 691 C C . LEU A 1 95 ? -13.709 3.323 13.143 1.00 98.50 95 LEU A C 1
ATOM 693 O O . LEU A 1 95 ? -13.160 3.160 14.230 1.00 98.50 95 LEU A O 1
ATOM 697 N N . GLY A 1 96 ? -14.866 2.735 12.833 1.00 98.25 96 GLY A N 1
ATOM 698 C CA . GLY A 1 96 ? -15.643 1.921 13.766 1.00 98.25 96 GLY A CA 1
ATOM 699 C C . GLY A 1 96 ? -15.205 0.458 13.837 1.00 98.25 96 GLY A C 1
ATOM 700 O O . GLY A 1 96 ? -15.831 -0.322 14.554 1.00 98.25 96 GLY A O 1
ATOM 701 N N . VAL A 1 97 ? -14.176 0.052 13.085 1.00 97.81 97 VAL A N 1
ATOM 702 C CA . VAL A 1 97 ? -13.689 -1.334 13.112 1.00 97.81 97 VAL A CA 1
ATOM 703 C C . VAL A 1 97 ? -13.040 -1.658 14.464 1.00 97.81 97 VAL A C 1
ATOM 705 O O . VAL A 1 97 ? -12.281 -0.834 14.984 1.00 97.81 97 VAL A O 1
ATOM 708 N N . PRO A 1 98 ? -13.313 -2.833 15.059 1.00 96.62 98 PRO A N 1
ATOM 709 C CA . PRO A 1 98 ? -12.686 -3.233 16.312 1.00 96.62 98 PRO A CA 1
ATOM 710 C C . PRO A 1 98 ? -11.209 -3.568 16.092 1.00 96.62 98 PRO A C 1
ATOM 712 O O . PRO A 1 98 ? -10.827 -4.083 15.042 1.00 96.62 98 PRO A O 1
ATOM 715 N N . THR A 1 99 ? -10.375 -3.332 17.103 1.00 97.56 99 THR A N 1
ATOM 716 C CA . THR A 1 99 ? -8.964 -3.735 17.086 1.00 97.56 99 THR A CA 1
ATOM 717 C C . THR A 1 99 ? -8.626 -4.634 18.273 1.00 97.56 99 THR A C 1
ATOM 719 O O . THR A 1 99 ? -9.414 -4.821 19.205 1.00 97.56 99 THR A O 1
ATOM 722 N N . VAL A 1 100 ? -7.407 -5.174 18.265 1.00 97.06 100 VAL A N 1
ATOM 723 C CA . VAL A 1 100 ? -6.875 -6.015 19.348 1.00 97.06 100 VAL A CA 1
ATOM 724 C C . VAL A 1 100 ? -6.778 -5.293 20.699 1.00 97.06 100 VAL A C 1
ATOM 726 O O . VAL A 1 100 ? -6.749 -5.954 21.733 1.00 97.06 100 VAL A O 1
ATOM 729 N N . THR A 1 101 ? -6.788 -3.953 20.730 1.00 96.69 101 THR A N 1
ATOM 730 C CA . THR A 1 101 ? -6.798 -3.184 21.991 1.00 96.69 101 THR A CA 1
ATOM 731 C C . THR A 1 101 ? -8.158 -3.256 22.699 1.00 96.69 101 THR A C 1
ATOM 733 O O . THR A 1 101 ? -8.303 -2.858 23.858 1.00 96.69 101 THR A O 1
ATOM 736 N N . GLY A 1 102 ? -9.182 -3.774 22.013 1.00 95.19 102 GLY A N 1
ATOM 737 C CA . GLY A 1 102 ? -10.565 -3.757 22.469 1.00 95.19 102 GLY A CA 1
ATOM 738 C C . GLY A 1 102 ? -11.204 -2.370 22.403 1.00 95.19 102 GLY A C 1
ATOM 739 O O . GLY A 1 102 ? -12.203 -2.164 23.091 1.00 95.19 102 GLY A O 1
ATOM 740 N N . LYS A 1 103 ? -10.607 -1.459 21.624 1.00 96.94 103 LYS A N 1
ATOM 741 C CA . LYS A 1 103 ? -11.157 -0.177 21.169 1.00 96.94 103 LYS A CA 1
ATOM 742 C C . LYS A 1 103 ? -11.348 -0.214 19.649 1.00 96.94 103 LYS A C 1
ATOM 744 O O . LYS A 1 103 ? -10.818 -1.098 18.971 1.00 96.94 103 LYS A O 1
ATOM 749 N N . THR A 1 104 ? -12.074 0.752 19.112 1.00 98.12 104 THR A N 1
ATOM 750 C CA . THR A 1 104 ? -12.198 0.985 17.669 1.00 98.12 104 THR A CA 1
ATOM 751 C C . THR A 1 104 ? -10.915 1.574 17.071 1.00 98.12 104 THR A C 1
ATOM 753 O O . THR A 1 104 ? -10.056 2.091 17.792 1.00 98.12 104 THR A O 1
ATOM 756 N N . LEU A 1 105 ? -10.751 1.509 15.747 1.00 98.56 105 LEU A N 1
ATOM 757 C CA . LEU A 1 105 ? -9.639 2.173 15.055 1.00 98.56 105 LEU A CA 1
ATOM 758 C C . LEU A 1 105 ? -9.607 3.676 15.367 1.00 98.56 105 LEU A C 1
ATOM 760 O O . LEU A 1 105 ? -8.549 4.186 15.724 1.00 98.56 105 LEU A O 1
ATOM 764 N N . GLY A 1 106 ? -10.759 4.351 15.306 1.00 98.56 106 GLY A N 1
ATOM 765 C CA . GLY A 1 106 ? -10.880 5.784 15.579 1.00 98.56 106 GLY A CA 1
ATOM 766 C C . GLY A 1 106 ? -10.396 6.174 16.972 1.00 98.56 106 GLY A C 1
ATOM 767 O O . GLY A 1 106 ? -9.643 7.131 17.117 1.00 98.56 106 GLY A O 1
ATOM 768 N N . GLU A 1 107 ? -10.752 5.394 17.993 1.00 98.56 107 GLU A N 1
ATOM 769 C CA . GLU A 1 107 ? -10.269 5.624 19.360 1.00 98.56 107 GLU A CA 1
ATOM 770 C C . GLU A 1 107 ? -8.755 5.421 19.501 1.00 98.56 107 GLU A C 1
ATOM 772 O O . GLU A 1 107 ? -8.123 6.091 20.314 1.00 98.56 107 GLU A O 1
ATOM 777 N N . ASN A 1 108 ? -8.163 4.491 18.744 1.00 98.56 108 ASN A N 1
ATOM 778 C CA . ASN A 1 108 ? -6.724 4.219 18.817 1.00 98.56 108 ASN A CA 1
ATOM 779 C C . ASN A 1 108 ? -5.882 5.295 18.121 1.00 98.56 108 ASN A C 1
ATOM 781 O O . ASN A 1 108 ? -4.750 5.526 18.538 1.00 98.56 108 ASN A O 1
ATOM 785 N N . ILE A 1 109 ? -6.417 5.944 17.084 1.00 98.31 109 ILE A N 1
ATOM 786 C CA . ILE A 1 109 ? -5.722 7.012 16.346 1.00 98.31 109 ILE A CA 1
ATOM 787 C C . ILE A 1 109 ? -6.134 8.418 16.802 1.00 98.31 109 ILE A C 1
ATOM 789 O O . ILE A 1 109 ? -5.726 9.408 16.198 1.00 98.31 109 ILE A O 1
ATOM 793 N N . ALA A 1 110 ? -6.944 8.531 17.857 1.00 98.12 110 ALA A N 1
ATOM 794 C CA . ALA A 1 110 ? -7.384 9.814 18.386 1.00 98.12 110 ALA A CA 1
ATOM 795 C C . ALA A 1 110 ? -6.176 10.686 18.782 1.00 98.12 110 ALA A C 1
ATOM 797 O O . ALA A 1 110 ? -5.345 10.290 19.597 1.00 98.12 110 ALA A O 1
ATOM 798 N N . GLY A 1 111 ? -6.080 11.879 18.189 1.00 97.12 111 GLY A N 1
ATOM 799 C CA . GLY A 1 111 ? -4.969 12.813 18.407 1.00 97.12 111 GLY A CA 1
ATOM 800 C C . GLY A 1 111 ? -3.694 12.508 17.611 1.00 97.12 111 GLY A C 1
ATOM 801 O O . GLY A 1 111 ? -2.745 13.290 17.686 1.00 97.12 111 GLY A O 1
ATOM 802 N N . ALA A 1 112 ? -3.653 11.425 16.827 1.00 98.25 112 ALA A N 1
ATOM 803 C CA . ALA A 1 112 ? -2.544 11.173 15.914 1.00 98.25 112 ALA A CA 1
ATOM 804 C C . ALA A 1 112 ? -2.505 12.237 14.807 1.00 98.25 112 ALA A C 1
ATOM 806 O O . ALA A 1 112 ? -3.535 12.638 14.265 1.00 98.25 112 ALA A O 1
ATOM 807 N N . HIS A 1 113 ? -1.304 12.707 14.488 1.00 98.19 113 HIS A N 1
ATOM 808 C CA . HIS A 1 113 ? -1.057 13.730 13.479 1.00 98.19 113 HIS A CA 1
ATOM 809 C C . HIS A 1 113 ? 0.374 13.606 12.955 1.00 98.19 113 HIS A C 1
ATOM 811 O O . HIS A 1 113 ? 1.222 12.960 13.576 1.00 98.19 113 HIS A O 1
ATOM 817 N N . ILE A 1 114 ? 0.631 14.224 11.804 1.00 98.19 114 ILE A N 1
ATOM 818 C CA . ILE A 1 114 ? 1.970 14.314 11.225 1.00 98.19 114 ILE A CA 1
ATOM 819 C C . ILE A 1 114 ? 2.858 15.162 12.149 1.00 98.19 114 ILE A C 1
ATOM 821 O O . ILE A 1 114 ? 2.547 16.319 12.422 1.00 98.19 114 ILE A O 1
ATOM 825 N N . MET A 1 115 ? 3.965 14.584 12.611 1.00 98.00 115 MET A N 1
ATOM 826 C CA . MET A 1 115 ? 4.938 15.232 13.504 1.00 98.00 115 MET A CA 1
ATOM 827 C C . MET A 1 115 ? 6.003 16.020 12.733 1.00 98.00 115 MET A C 1
ATOM 829 O O . MET A 1 115 ? 6.559 16.990 13.241 1.00 98.00 115 MET A O 1
ATOM 833 N N . ASN A 1 116 ? 6.311 15.583 11.512 1.00 96.75 116 ASN A N 1
ATOM 834 C CA . ASN A 1 116 ? 7.146 16.288 10.546 1.00 96.75 116 ASN A CA 1
ATOM 835 C C . ASN A 1 116 ? 6.818 15.802 9.126 1.00 96.75 116 ASN A C 1
ATOM 837 O O . ASN A 1 116 ? 6.294 14.706 8.940 1.00 96.75 116 ASN A O 1
ATOM 841 N N . ASP A 1 117 ? 7.164 16.600 8.125 1.00 92.31 117 ASP A N 1
ATOM 842 C CA . ASP A 1 117 ? 6.836 16.386 6.712 1.00 92.31 117 ASP A CA 1
ATOM 843 C C . ASP A 1 117 ? 7.847 15.509 5.953 1.00 92.31 117 ASP A C 1
ATOM 845 O O . ASP A 1 117 ? 7.730 15.326 4.740 1.00 92.31 117 ASP A O 1
ATOM 849 N N . LYS A 1 118 ? 8.833 14.925 6.649 1.00 94.38 118 LYS A N 1
ATOM 850 C CA . LYS A 1 118 ? 9.923 14.177 6.009 1.00 94.38 118 LYS A CA 1
ATOM 851 C C . LYS A 1 118 ? 9.418 12.935 5.277 1.00 94.38 118 LYS A C 1
ATOM 853 O O . LYS A 1 118 ? 9.843 12.673 4.155 1.00 94.38 118 LYS A O 1
ATOM 858 N N . ALA A 1 119 ? 8.551 12.146 5.918 1.00 97.00 119 ALA A N 1
ATOM 859 C CA . ALA A 1 119 ? 8.140 10.825 5.425 1.00 97.00 119 ALA A CA 1
ATOM 860 C C . ALA A 1 119 ? 6.646 10.695 5.101 1.00 97.00 119 ALA A C 1
ATOM 862 O O . ALA A 1 119 ? 6.272 9.818 4.319 1.00 97.00 119 ALA A O 1
ATOM 863 N N . ILE A 1 120 ? 5.798 11.546 5.680 1.00 97.88 120 ILE A N 1
ATOM 864 C CA . ILE A 1 120 ? 4.346 11.519 5.487 1.00 97.88 120 ILE A CA 1
ATOM 865 C C . ILE A 1 120 ? 3.925 12.865 4.910 1.00 97.88 120 ILE A C 1
ATOM 867 O O . ILE A 1 120 ? 4.175 13.905 5.517 1.00 97.88 120 ILE A O 1
ATOM 871 N N . ARG A 1 121 ? 3.275 12.844 3.746 1.00 97.25 121 ARG A N 1
ATOM 872 C CA . ARG A 1 121 ? 2.595 14.019 3.200 1.00 97.25 121 ARG A CA 1
ATOM 873 C C . ARG A 1 121 ? 1.144 14.074 3.663 1.00 97.25 121 ARG A C 1
ATOM 875 O O . ARG A 1 121 ? 0.531 13.038 3.914 1.00 97.25 121 ARG A O 1
ATOM 882 N N . SER A 1 122 ? 0.603 15.286 3.755 1.00 97.44 122 SER A N 1
ATOM 883 C CA . SER A 1 122 ? -0.805 15.486 4.096 1.00 97.44 122 SER A CA 1
ATOM 884 C C . SER A 1 122 ? -1.728 15.054 2.957 1.00 97.44 122 SER A C 1
ATOM 886 O O . SER A 1 122 ? -1.312 14.945 1.797 1.00 97.44 122 SER A O 1
ATOM 888 N N . ILE A 1 123 ? -3.000 14.837 3.290 1.00 96.38 123 ILE A N 1
ATOM 889 C CA . ILE A 1 123 ? -4.023 14.434 2.320 1.00 96.38 123 ILE A CA 1
ATOM 890 C C . ILE A 1 123 ? -4.233 15.473 1.199 1.00 96.38 123 ILE A C 1
ATOM 892 O O . ILE A 1 123 ? -4.633 15.117 0.091 1.00 96.38 123 ILE A O 1
ATOM 896 N N . GLU A 1 124 ? -3.922 16.748 1.453 1.00 96.56 124 GLU A N 1
ATOM 897 C CA . GLU A 1 124 ? -4.044 17.851 0.493 1.00 96.56 124 GLU A CA 1
ATOM 898 C C . GLU A 1 124 ? -2.860 17.951 -0.480 1.00 96.56 124 GLU A C 1
ATOM 900 O O . GLU A 1 124 ? -3.009 18.505 -1.570 1.00 96.56 124 GLU A O 1
ATOM 905 N N . ASN A 1 125 ? -1.691 17.414 -0.115 1.00 96.62 125 ASN A N 1
ATOM 906 C CA . ASN A 1 125 ? -0.481 17.461 -0.938 1.00 96.62 125 ASN A CA 1
ATOM 907 C C . ASN A 1 125 ? 0.180 16.076 -1.082 1.00 96.62 125 ASN A C 1
ATOM 909 O O . ASN A 1 125 ? 1.342 15.914 -0.709 1.00 96.62 125 ASN A O 1
ATOM 913 N N . PRO A 1 126 ? -0.517 15.052 -1.602 1.00 96.56 126 PRO A N 1
ATOM 914 C CA . PRO A 1 126 ? 0.044 13.709 -1.716 1.00 96.56 126 PRO A CA 1
ATOM 915 C C . PRO A 1 126 ? 1.112 13.616 -2.819 1.00 96.56 126 PRO A C 1
ATOM 917 O O . PRO A 1 126 ? 1.212 14.485 -3.684 1.00 96.56 126 PRO A O 1
ATOM 920 N N . TYR A 1 127 ? 1.895 12.532 -2.837 1.00 93.88 127 TYR A N 1
ATOM 921 C CA . TYR A 1 127 ? 2.796 12.243 -3.965 1.00 93.88 127 TYR A CA 1
ATOM 922 C C . TYR A 1 127 ? 2.016 11.907 -5.241 1.00 93.88 127 TYR A C 1
ATOM 924 O O . TYR A 1 127 ? 2.406 12.296 -6.340 1.00 93.88 127 TYR A O 1
ATOM 932 N N . SER A 1 128 ? 0.893 11.203 -5.088 1.00 93.75 128 SER A N 1
ATOM 933 C CA . SER A 1 128 ? -0.040 10.883 -6.164 1.00 93.75 128 SER A CA 1
ATOM 934 C C . SER A 1 128 ? -1.472 10.871 -5.642 1.00 93.75 128 SER A C 1
ATOM 936 O O . SER A 1 128 ? -1.725 10.512 -4.493 1.00 93.75 128 SER A O 1
ATOM 938 N N . LYS A 1 129 ? -2.428 11.226 -6.506 1.00 95.06 129 LYS A N 1
ATOM 939 C CA . LYS A 1 129 ? -3.869 11.156 -6.206 1.00 95.06 129 LYS A CA 1
ATOM 940 C C . LYS A 1 129 ? -4.417 9.725 -6.208 1.00 95.06 129 LYS A C 1
ATOM 942 O O . LYS A 1 129 ? -5.552 9.518 -5.802 1.00 95.06 129 LYS A O 1
ATOM 947 N N . THR A 1 130 ? -3.625 8.763 -6.675 1.00 94.19 130 THR A N 1
ATOM 948 C CA . THR A 1 130 ? -3.964 7.336 -6.702 1.00 94.19 130 THR A CA 1
ATOM 949 C C . THR A 1 130 ? -2.962 6.524 -5.893 1.00 94.19 130 THR A C 1
ATOM 951 O O . THR A 1 130 ? -1.838 6.972 -5.659 1.00 94.19 130 THR A O 1
ATOM 954 N N . GLY A 1 131 ? -3.354 5.303 -5.543 1.00 92.94 131 GLY A N 1
ATOM 955 C CA . GLY A 1 131 ? -2.579 4.395 -4.716 1.00 92.94 131 GLY A CA 1
ATOM 956 C C . GLY A 1 131 ? -1.271 3.949 -5.358 1.00 92.94 131 GLY A C 1
ATOM 957 O O . GLY A 1 131 ? -1.065 4.051 -6.571 1.00 92.94 131 GLY A O 1
ATOM 958 N N . GLY A 1 132 ? -0.375 3.430 -4.518 1.00 90.88 132 GLY A N 1
ATOM 959 C CA . GLY A 1 132 ? 0.947 2.983 -4.950 1.00 90.88 132 GLY A CA 1
ATOM 960 C C . GLY A 1 132 ? 0.967 1.674 -5.746 1.00 90.88 132 GLY A C 1
ATOM 961 O O . GLY A 1 132 ? 1.986 1.382 -6.370 1.00 90.88 132 GLY A O 1
ATOM 962 N N . LEU A 1 133 ? -0.129 0.908 -5.764 1.00 94.88 133 LEU A N 1
ATOM 963 C CA . LEU A 1 133 ? -0.269 -0.327 -6.540 1.00 94.88 133 LEU A CA 1
ATOM 964 C C . LEU A 1 133 ? -1.365 -0.199 -7.604 1.00 94.88 133 LEU A C 1
ATOM 966 O O . LEU A 1 133 ? -2.345 0.533 -7.434 1.00 94.88 133 LEU A O 1
ATOM 970 N N . GLN A 1 134 ? -1.208 -0.951 -8.690 1.00 95.00 134 GLN A N 1
ATOM 971 C CA . GLN A 1 134 ? -2.205 -1.072 -9.747 1.00 95.00 134 GLN A CA 1
ATOM 972 C C . GLN A 1 134 ? -2.241 -2.503 -10.283 1.00 95.00 134 GLN A C 1
ATOM 974 O O . GLN A 1 134 ? -1.195 -3.106 -10.527 1.00 95.00 134 GLN A O 1
ATOM 979 N N . ILE A 1 135 ? -3.449 -3.026 -10.481 1.00 97.38 135 ILE A N 1
ATOM 980 C CA . ILE A 1 135 ? -3.691 -4.273 -11.201 1.00 97.38 135 ILE A CA 1
ATOM 981 C C . ILE A 1 135 ? -3.930 -3.959 -12.679 1.00 97.38 135 ILE A C 1
ATOM 983 O O . ILE A 1 135 ? -4.687 -3.041 -13.013 1.00 97.38 135 ILE A O 1
ATOM 987 N N . LEU A 1 136 ? -3.276 -4.711 -13.558 1.00 97.38 136 LEU A N 1
ATOM 988 C CA . LEU A 1 136 ? -3.386 -4.607 -15.009 1.00 97.38 136 LEU A CA 1
ATOM 989 C C . LEU A 1 136 ? -3.942 -5.910 -15.580 1.00 97.38 136 LEU A C 1
ATOM 991 O O . LEU A 1 136 ? -3.635 -6.990 -15.082 1.00 97.38 136 LEU A O 1
ATOM 995 N N . TRP A 1 137 ? -4.718 -5.796 -16.654 1.00 98.19 137 TRP A N 1
ATOM 996 C CA . TRP A 1 137 ? -5.238 -6.928 -17.418 1.00 98.19 137 TRP A CA 1
ATOM 997 C C . TRP A 1 137 ? -4.959 -6.730 -18.900 1.00 98.19 137 TRP A C 1
ATOM 999 O O . TRP A 1 137 ? -4.841 -5.604 -19.385 1.00 98.19 137 TRP A O 1
ATOM 1009 N N . GLY A 1 138 ? -4.894 -7.839 -19.622 1.00 97.75 138 GLY A N 1
ATOM 1010 C CA . GLY A 1 138 ? -4.723 -7.855 -21.066 1.00 97.75 138 GLY A CA 1
ATOM 1011 C C . GLY A 1 138 ? -4.555 -9.278 -21.573 1.00 97.75 138 GLY A C 1
ATOM 1012 O O . GLY A 1 138 ? -4.626 -10.233 -20.806 1.00 97.75 138 GLY A O 1
ATOM 1013 N N . ASN A 1 139 ? -4.276 -9.427 -22.863 1.00 97.94 139 ASN A N 1
ATOM 1014 C CA . ASN A 1 139 ? -4.035 -10.736 -23.475 1.00 97.94 139 ASN A CA 1
ATOM 1015 C C . ASN A 1 139 ? -2.832 -11.492 -22.870 1.00 97.94 139 ASN A C 1
ATOM 1017 O O . ASN A 1 139 ? -2.831 -12.716 -22.893 1.00 97.94 139 ASN A O 1
ATOM 1021 N N . ILE A 1 140 ? -1.831 -10.789 -22.325 1.00 97.38 140 ILE A N 1
ATOM 1022 C CA . ILE A 1 140 ? -0.668 -11.397 -21.647 1.00 97.38 140 ILE A CA 1
ATOM 1023 C C . ILE A 1 140 ? -0.976 -11.753 -20.181 1.00 97.38 140 ILE A C 1
ATOM 1025 O O . ILE A 1 140 ? -0.439 -12.722 -19.656 1.00 97.38 140 ILE A O 1
ATOM 1029 N N . ALA A 1 141 ? -1.849 -10.986 -19.524 1.00 97.94 141 ALA A N 1
ATOM 1030 C CA . ALA A 1 141 ? -2.234 -11.172 -18.125 1.00 97.94 141 ALA A CA 1
ATOM 1031 C C . ALA A 1 141 ? -3.767 -11.275 -18.008 1.00 97.94 141 ALA A C 1
ATOM 1033 O O . ALA A 1 141 ? -4.404 -10.346 -17.498 1.00 97.94 141 ALA A O 1
ATOM 1034 N N . PRO A 1 142 ? -4.383 -12.364 -18.513 1.00 97.50 142 PRO A N 1
ATOM 1035 C CA . PRO A 1 142 ? -5.841 -12.506 -18.538 1.00 97.50 142 PRO A CA 1
ATOM 1036 C C . PRO A 1 142 ? -6.445 -12.558 -17.129 1.00 97.50 142 PRO A C 1
ATOM 1038 O O . PRO A 1 142 ? -7.505 -11.980 -16.899 1.00 97.50 142 PRO A O 1
ATOM 1041 N N . ASP A 1 143 ? -5.726 -13.152 -16.174 1.00 96.50 143 ASP A N 1
ATOM 1042 C CA . ASP A 1 143 ? -6.136 -13.252 -14.766 1.00 96.50 143 ASP A CA 1
ATOM 1043 C C . ASP A 1 143 ? -5.617 -12.089 -13.901 1.00 96.50 143 ASP A C 1
ATOM 1045 O O . ASP A 1 143 ? -5.898 -12.005 -12.706 1.00 96.50 143 ASP A O 1
ATOM 1049 N N . GLY A 1 144 ? -4.910 -11.143 -14.522 1.00 97.19 144 GLY A N 1
ATOM 1050 C CA . GLY A 1 144 ? -4.372 -9.946 -13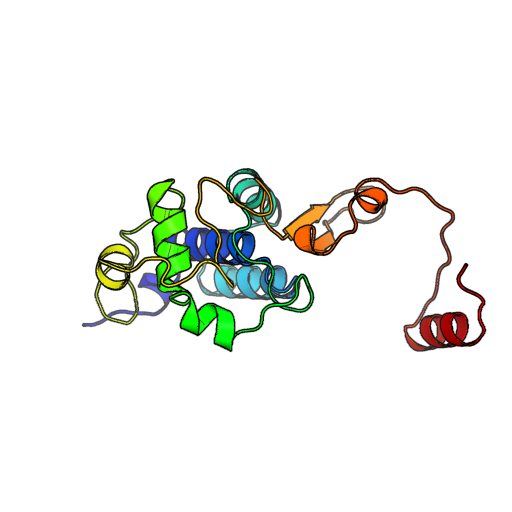.890 1.00 97.19 144 GLY A CA 1
ATOM 1051 C C . GLY A 1 144 ? -2.905 -10.062 -13.475 1.00 97.19 144 GLY A C 1
ATOM 1052 O O . GLY A 1 144 ? -2.395 -11.131 -13.149 1.00 97.19 144 GLY A O 1
ATOM 1053 N N . CYS A 1 145 ? -2.211 -8.927 -13.473 1.00 97.44 145 CYS A N 1
ATOM 1054 C CA . CYS A 1 145 ? -0.877 -8.770 -12.900 1.00 97.44 145 CYS A CA 1
ATOM 1055 C C . CYS A 1 145 ? -0.800 -7.482 -12.073 1.00 97.44 145 CYS A C 1
ATOM 1057 O O . CYS A 1 145 ? -1.640 -6.595 -12.209 1.00 97.44 145 CYS A O 1
ATOM 1059 N N . VAL A 1 146 ? 0.198 -7.375 -11.198 1.00 97.06 146 VAL A N 1
ATOM 1060 C CA . VAL A 1 146 ? 0.381 -6.221 -10.310 1.00 97.06 146 VAL A CA 1
ATOM 1061 C C . VAL A 1 146 ? 1.630 -5.439 -10.695 1.00 97.06 146 VAL A C 1
ATOM 1063 O O . VAL A 1 146 ? 2.682 -6.017 -10.960 1.00 97.06 146 VAL A O 1
ATOM 1066 N N . VAL A 1 147 ? 1.531 -4.113 -10.656 1.00 95.06 147 VAL A N 1
ATOM 1067 C CA . VAL A 1 147 ? 2.675 -3.207 -10.734 1.00 95.06 147 VAL A CA 1
ATOM 1068 C C . VAL A 1 147 ? 2.680 -2.260 -9.539 1.00 95.06 147 VAL A C 1
ATOM 1070 O O . VAL A 1 147 ? 1.638 -1.757 -9.105 1.00 95.06 147 VAL A O 1
ATOM 1073 N N . LYS A 1 148 ? 3.874 -1.985 -9.008 1.00 93.88 148 LYS A N 1
ATOM 1074 C CA . LYS A 1 148 ? 4.076 -0.925 -8.020 1.00 93.88 148 LYS A CA 1
ATOM 1075 C C . LYS A 1 148 ? 4.144 0.426 -8.724 1.00 93.88 148 LYS A C 1
ATOM 1077 O O . LYS A 1 148 ? 5.224 0.935 -9.007 1.00 93.88 148 LYS A O 1
ATOM 1082 N N . ARG A 1 149 ? 2.979 0.997 -9.019 1.00 91.06 149 ARG A N 1
ATOM 1083 C CA . ARG A 1 149 ? 2.826 2.261 -9.746 1.00 91.06 149 ARG A CA 1
ATOM 1084 C C . ARG A 1 149 ? 3.644 3.413 -9.152 1.00 91.06 149 ARG A C 1
ATOM 1086 O O . ARG A 1 149 ? 4.185 4.199 -9.921 1.00 91.06 149 ARG A O 1
ATOM 1093 N N . SER A 1 150 ? 3.776 3.497 -7.823 1.00 87.56 150 SER A N 1
ATOM 1094 C CA . SER A 1 150 ? 4.561 4.561 -7.166 1.00 87.56 150 SER A CA 1
ATOM 1095 C C . SER A 1 150 ? 6.066 4.502 -7.451 1.00 87.56 150 SER A C 1
ATOM 1097 O O . SER A 1 150 ? 6.757 5.497 -7.259 1.00 87.56 150 SER A O 1
ATOM 1099 N N . ALA A 1 151 ? 6.577 3.361 -7.921 1.00 89.38 151 ALA A N 1
ATOM 1100 C CA . ALA A 1 151 ? 7.982 3.166 -8.277 1.00 89.38 151 ALA A CA 1
ATOM 1101 C C . ALA A 1 151 ? 8.223 3.141 -9.801 1.00 89.38 151 ALA A C 1
ATOM 1103 O O . ALA A 1 151 ? 9.342 2.879 -10.237 1.00 89.38 151 ALA A O 1
ATOM 1104 N N . VAL A 1 152 ? 7.193 3.389 -10.619 1.00 90.94 152 VAL A N 1
ATOM 1105 C CA . VAL A 1 152 ? 7.318 3.439 -12.083 1.00 90.94 152 VAL A CA 1
ATOM 1106 C C . VAL A 1 152 ? 7.692 4.856 -12.511 1.00 90.94 152 VAL A C 1
ATOM 1108 O O . VAL A 1 152 ? 6.978 5.809 -12.193 1.00 90.94 152 VAL A O 1
ATOM 1111 N N . ALA A 1 153 ? 8.785 4.988 -13.267 1.00 90.62 153 ALA A N 1
ATOM 1112 C CA . ALA A 1 153 ? 9.227 6.270 -13.816 1.00 90.62 153 ALA A CA 1
ATOM 1113 C C . ALA A 1 153 ? 8.109 6.940 -14.652 1.00 90.62 153 ALA A C 1
ATOM 1115 O O . ALA A 1 153 ? 7.364 6.225 -15.333 1.00 90.62 153 ALA A O 1
ATOM 1116 N N . PRO A 1 154 ? 7.953 8.278 -14.621 1.00 90.75 154 PRO A N 1
ATOM 1117 C CA . PRO A 1 154 ? 6.874 8.970 -15.335 1.00 90.75 154 PRO A CA 1
ATOM 1118 C C . PRO A 1 154 ? 6.778 8.616 -16.826 1.00 90.75 154 PRO A C 1
ATOM 1120 O O . PRO A 1 154 ? 5.685 8.392 -17.343 1.00 90.75 154 PRO A O 1
ATOM 1123 N N . GLU A 1 155 ? 7.918 8.498 -17.500 1.00 93.75 155 GLU A N 1
ATOM 1124 C CA . GLU A 1 155 ? 8.051 8.131 -18.910 1.00 93.75 155 GLU A CA 1
ATOM 1125 C C . GLU A 1 155 ? 7.707 6.662 -19.204 1.00 93.75 155 GLU A C 1
ATOM 1127 O O . GLU A 1 155 ? 7.416 6.317 -20.346 1.00 93.75 155 GLU A O 1
ATOM 1132 N N . MET A 1 156 ? 7.682 5.802 -18.180 1.00 94.06 156 MET A N 1
ATOM 1133 C CA . MET A 1 156 ? 7.353 4.376 -18.291 1.00 94.06 156 MET A CA 1
ATOM 1134 C C . MET A 1 156 ? 5.889 4.062 -17.952 1.00 94.06 156 MET A C 1
ATOM 1136 O O . MET A 1 156 ? 5.491 2.900 -18.000 1.00 94.06 156 MET A O 1
ATOM 1140 N N . GLN A 1 157 ? 5.064 5.068 -17.630 1.00 91.56 157 GLN A N 1
ATOM 1141 C CA . GLN A 1 157 ? 3.634 4.862 -17.341 1.00 91.56 157 GLN A CA 1
ATOM 1142 C C . GLN A 1 157 ? 2.865 4.317 -18.556 1.00 91.56 157 GLN A C 1
ATOM 1144 O O . GLN A 1 157 ? 1.876 3.604 -18.392 1.00 91.56 157 GLN A O 1
ATOM 1149 N N . VAL A 1 158 ? 3.329 4.632 -19.769 1.00 95.62 158 VAL A N 1
ATOM 1150 C CA . VAL A 1 158 ? 2.883 4.017 -21.023 1.00 95.62 158 VAL A CA 1
ATOM 1151 C C . VAL A 1 158 ? 4.125 3.709 -21.847 1.00 95.62 158 VAL A C 1
ATOM 1153 O O . VAL A 1 158 ? 4.834 4.619 -22.262 1.00 95.62 158 VAL A O 1
ATOM 1156 N N . HIS A 1 159 ? 4.388 2.427 -22.086 1.00 95.69 159 HIS A N 1
ATOM 1157 C CA . HIS A 1 159 ? 5.577 1.976 -22.800 1.00 95.69 159 HIS A CA 1
ATOM 1158 C C . HIS A 1 159 ? 5.224 0.895 -23.825 1.00 95.69 159 HIS A C 1
ATOM 1160 O O . HIS A 1 159 ? 4.348 0.063 -23.590 1.00 95.69 159 HIS A O 1
ATOM 1166 N N . SER A 1 160 ? 5.933 0.899 -24.953 1.00 96.62 160 SER A N 1
ATOM 1167 C CA . SER A 1 160 ? 5.858 -0.136 -25.982 1.00 96.62 160 SER A CA 1
ATOM 1168 C C . SER A 1 160 ? 7.254 -0.407 -26.529 1.00 96.62 160 SER A C 1
ATOM 1170 O O . SER A 1 160 ? 7.978 0.525 -26.874 1.00 96.62 160 SER A O 1
ATOM 1172 N N . GLY A 1 161 ? 7.605 -1.684 -26.656 1.00 94.56 161 GLY A N 1
ATOM 1173 C CA . GLY A 1 161 ? 8.905 -2.131 -27.141 1.00 94.56 161 GLY A CA 1
ATOM 1174 C C . GLY A 1 161 ? 8.893 -3.616 -27.517 1.00 94.56 161 GLY A C 1
ATOM 1175 O O . GLY A 1 161 ? 7.938 -4.328 -27.189 1.00 94.56 161 GLY A O 1
ATOM 1176 N N . PRO A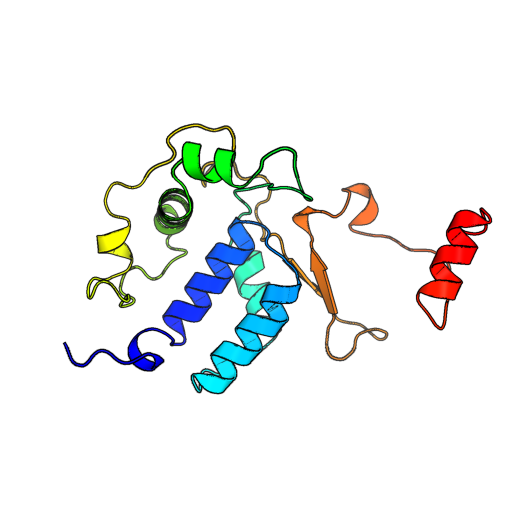 1 162 ? 9.919 -4.098 -28.237 1.00 96.00 162 PRO A N 1
ATOM 1177 C CA . PRO A 1 162 ? 10.027 -5.506 -28.596 1.00 96.00 162 PRO A CA 1
ATOM 1178 C C . PRO A 1 162 ? 10.241 -6.378 -27.353 1.00 96.00 162 PRO A C 1
ATOM 1180 O O . PRO A 1 162 ? 11.016 -6.035 -26.460 1.00 96.00 162 PRO A O 1
ATOM 1183 N N . ALA A 1 163 ? 9.592 -7.542 -27.313 1.00 95.94 163 ALA A N 1
ATOM 1184 C CA . ALA A 1 163 ? 9.794 -8.502 -26.236 1.00 95.94 163 ALA A CA 1
ATOM 1185 C C . ALA A 1 163 ? 11.157 -9.195 -26.375 1.00 95.94 163 ALA A C 1
ATOM 1187 O O . ALA A 1 163 ? 11.479 -9.761 -27.421 1.00 95.94 163 ALA A O 1
ATOM 1188 N N . ARG A 1 164 ? 11.932 -9.211 -25.290 1.00 95.88 164 ARG A N 1
ATOM 1189 C CA . ARG A 1 164 ? 13.116 -10.061 -25.143 1.00 95.88 164 ARG A CA 1
ATOM 1190 C C . ARG A 1 164 ? 12.840 -11.072 -24.036 1.00 95.88 164 ARG A C 1
ATOM 1192 O O . ARG A 1 164 ? 12.752 -10.701 -22.871 1.00 95.88 164 ARG A O 1
ATOM 1199 N N . VAL A 1 165 ? 12.632 -12.326 -24.427 1.00 96.94 165 VAL A N 1
ATOM 1200 C CA . VAL A 1 165 ? 12.073 -13.368 -23.555 1.00 96.94 165 VAL A CA 1
ATOM 1201 C C . VAL A 1 165 ? 13.178 -14.261 -23.003 1.00 96.94 165 VAL A C 1
ATOM 1203 O O . VAL A 1 165 ? 14.084 -14.662 -23.732 1.00 96.94 165 VAL A O 1
ATOM 1206 N N . PHE A 1 166 ? 13.064 -14.597 -21.722 1.00 97.31 166 PHE A N 1
ATOM 1207 C CA . PHE A 1 166 ? 13.949 -15.507 -21.005 1.00 97.31 166 PHE A CA 1
ATOM 1208 C C . PHE A 1 166 ? 13.107 -16.564 -20.294 1.00 97.31 166 PHE A C 1
ATOM 1210 O O . PHE A 1 166 ? 12.011 -16.267 -19.826 1.00 97.31 166 PHE A O 1
ATOM 1217 N N . ASN A 1 167 ? 13.626 -17.788 -20.209 1.00 97.81 167 ASN A N 1
ATOM 1218 C CA . ASN A 1 167 ? 12.929 -18.909 -19.568 1.00 97.81 167 ASN A CA 1
ATOM 1219 C C . ASN A 1 167 ? 13.388 -19.148 -18.121 1.00 97.81 167 ASN A C 1
ATOM 1221 O O . ASN A 1 167 ? 12.886 -20.058 -17.468 1.00 97.81 167 ASN A O 1
ATOM 1225 N N . SER A 1 168 ? 14.355 -18.370 -17.626 1.00 98.12 168 SER A N 1
ATOM 1226 C CA . SER A 1 168 ? 14.814 -18.422 -16.238 1.00 98.12 168 SER A CA 1
ATOM 1227 C C . SER A 1 168 ? 15.436 -17.092 -15.817 1.00 98.12 168 SER A C 1
ATOM 1229 O O . SER A 1 168 ? 15.900 -16.319 -16.664 1.00 98.12 168 SER A O 1
ATOM 1231 N N . GLU A 1 169 ? 15.474 -16.845 -14.511 1.00 98.06 169 GLU A N 1
ATOM 1232 C CA . GLU A 1 169 ? 16.128 -15.672 -13.930 1.00 98.06 169 GLU A CA 1
ATOM 1233 C C . GLU A 1 169 ? 17.625 -15.643 -14.271 1.00 98.06 169 GLU A C 1
ATOM 1235 O O . GLU A 1 169 ? 18.143 -14.613 -14.697 1.00 98.06 169 GLU A O 1
ATOM 1240 N N . GLU A 1 170 ? 18.309 -16.786 -14.195 1.00 98.12 170 GLU A N 1
ATOM 1241 C CA . GLU A 1 170 ? 19.745 -16.900 -14.462 1.00 98.12 170 GLU A CA 1
ATOM 1242 C C . GLU A 1 170 ? 20.086 -16.470 -15.893 1.00 98.12 170 GLU A C 1
ATOM 1244 O O . GLU A 1 170 ? 21.044 -15.728 -16.115 1.00 98.12 170 GLU A O 1
ATOM 1249 N N . THR A 1 171 ? 19.279 -16.889 -16.877 1.00 97.94 171 THR A N 1
ATOM 1250 C CA . THR A 1 171 ? 19.498 -16.506 -18.282 1.00 97.94 171 THR A CA 1
ATOM 1251 C C . THR A 1 171 ? 19.247 -15.019 -18.531 1.00 97.94 171 THR A C 1
ATOM 1253 O O . THR A 1 171 ? 19.960 -14.409 -19.332 1.00 97.94 171 THR A O 1
ATOM 1256 N N . ALA A 1 172 ? 18.285 -14.416 -17.824 1.00 97.75 172 ALA A N 1
ATOM 1257 C CA . ALA A 1 172 ? 18.025 -12.981 -17.890 1.00 97.75 172 ALA A CA 1
ATOM 1258 C C . ALA A 1 172 ? 19.171 -12.173 -17.257 1.00 97.75 172 ALA A C 1
ATOM 1260 O O . ALA A 1 172 ? 19.661 -11.222 -17.868 1.00 97.75 172 ALA A O 1
ATOM 1261 N N . ILE A 1 173 ? 19.651 -12.588 -16.078 1.00 97.75 173 ILE A N 1
ATOM 1262 C CA . ILE A 1 173 ? 20.782 -11.957 -15.383 1.00 97.75 173 ILE A CA 1
ATOM 1263 C C . ILE A 1 173 ? 22.046 -12.021 -16.242 1.00 97.75 173 ILE A C 1
ATOM 1265 O O . ILE A 1 173 ? 22.703 -10.998 -16.441 1.00 97.75 173 ILE A O 1
ATOM 1269 N N . GLN A 1 174 ? 22.362 -13.187 -16.814 1.00 97.94 174 GLN A N 1
ATOM 1270 C CA . GLN A 1 174 ? 23.528 -13.325 -17.687 1.00 97.94 174 GLN A CA 1
ATOM 1271 C C . GLN A 1 174 ? 23.433 -12.388 -18.899 1.00 97.94 174 GLN A C 1
ATOM 1273 O O . GLN A 1 174 ? 24.415 -11.750 -19.266 1.00 97.94 174 GLN A O 1
ATOM 1278 N N . ALA A 1 175 ? 22.249 -12.247 -19.504 1.00 97.69 175 ALA A N 1
ATOM 1279 C CA . ALA A 1 175 ? 22.054 -11.329 -20.621 1.00 97.69 175 ALA A CA 1
ATOM 1280 C C . ALA A 1 175 ? 22.246 -9.853 -20.232 1.00 97.69 175 ALA A C 1
ATOM 1282 O O . ALA A 1 175 ? 22.758 -9.082 -21.044 1.00 97.69 175 ALA A O 1
ATOM 1283 N N . ILE A 1 176 ? 21.874 -9.458 -19.011 1.00 97.12 176 ILE A N 1
ATOM 1284 C CA . ILE A 1 176 ? 22.152 -8.115 -18.482 1.00 97.12 176 ILE A CA 1
ATOM 1285 C C . ILE A 1 176 ? 23.662 -7.908 -18.336 1.00 97.12 176 ILE A C 1
ATOM 1287 O O . ILE A 1 176 ? 24.190 -6.927 -18.856 1.00 97.12 176 ILE A O 1
ATOM 1291 N N . TYR A 1 177 ? 24.366 -8.834 -17.678 1.00 97.12 177 TYR A N 1
ATOM 1292 C CA . TYR A 1 177 ? 25.811 -8.712 -17.446 1.00 97.12 177 TYR A CA 1
ATOM 1293 C C . TYR A 1 177 ? 26.640 -8.753 -18.730 1.00 97.12 177 TYR A C 1
ATOM 1295 O O . TYR A 1 177 ? 27.643 -8.052 -18.831 1.00 97.12 177 TYR A O 1
ATOM 1303 N N . ASP A 1 178 ? 26.184 -9.495 -19.737 1.00 97.38 178 ASP A N 1
ATOM 1304 C CA . ASP A 1 178 ? 26.803 -9.533 -21.064 1.00 97.38 178 ASP A CA 1
ATOM 1305 C C . ASP A 1 178 ? 26.497 -8.280 -21.914 1.00 97.38 178 ASP A C 1
ATOM 1307 O O . ASP A 1 178 ? 26.903 -8.218 -23.076 1.00 97.38 178 ASP A O 1
ATOM 1311 N N . GLY A 1 179 ? 25.728 -7.309 -21.403 1.00 95.94 179 GLY A N 1
ATOM 1312 C CA . GLY A 1 179 ? 25.338 -6.108 -22.149 1.00 95.94 179 GLY A CA 1
ATOM 1313 C C . GLY A 1 179 ? 24.362 -6.376 -23.300 1.00 95.94 179 GLY A C 1
ATOM 1314 O O . GLY A 1 179 ? 24.314 -5.622 -24.269 1.00 95.94 179 GLY A O 1
ATOM 1315 N N . LYS A 1 180 ? 23.588 -7.467 -23.233 1.00 94.94 180 LYS A N 1
ATOM 1316 C CA . LYS A 1 180 ? 22.616 -7.843 -24.273 1.00 94.94 180 LYS A CA 1
ATOM 1317 C C . LYS A 1 180 ? 21.266 -7.144 -24.095 1.00 94.94 180 LYS A C 1
ATOM 1319 O O . LYS A 1 180 ? 20.477 -7.175 -25.035 1.00 94.94 180 LYS A O 1
ATOM 1324 N N . ILE A 1 181 ? 20.975 -6.547 -22.937 1.00 93.06 181 ILE A N 1
ATOM 1325 C CA . ILE A 1 181 ? 19.774 -5.724 -22.707 1.00 93.06 181 ILE A CA 1
ATOM 1326 C C . ILE A 1 181 ? 20.118 -4.265 -23.024 1.00 93.06 181 ILE A C 1
ATOM 1328 O O . ILE A 1 181 ? 21.041 -3.723 -22.420 1.00 93.06 181 ILE A O 1
ATOM 1332 N N . VAL A 1 182 ? 19.401 -3.665 -23.978 1.00 77.00 182 VAL A N 1
ATOM 1333 C CA . VAL A 1 182 ? 19.608 -2.297 -24.488 1.00 77.00 182 VAL A CA 1
ATOM 1334 C C . VAL A 1 182 ? 18.324 -1.492 -24.422 1.00 77.00 182 VAL A C 1
ATOM 1336 O O . VAL A 1 182 ? 17.252 -2.125 -24.578 1.00 77.00 182 VAL A O 1
#

Radius of gyration: 18.74 Å; chains: 1; bounding box: 42×37×55 Å

InterPro domains:
  IPR000581 Dihydroxy-acid/6-phosphogluconate dehydratase, N-terminal [PF00920] (2-108)
  IPR037237 IlvD/EDD, N-terminal domain [SSF143975] (2-131)
  IPR042096 Dihydroxy-acid dehydratase, C-terminal [G3DSA:3.50.30.80] (132-182)
  IPR056740 Dihydroxy-acid/6-phosphogluconate dehydratase, C-terminal [PF24877] (119-181)